Protein AF-A0AAD5MP43-F1 (afdb_monomer_lite)

Secondary structure (DSSP, 8-state):
-HHHHHHHHHT-SSGGGSTT-STTTHHHHHTSGGGTT--HHHHHTT-SPPS------STT--TTS-HHHHTS---PPP--------S--TTTT-----HHHHHHHHSSS---------------------------------------------------------------------

Structure (mmCIF, N/CA/C/O backbone):
data_AF-A0AAD5MP43-F1
#
_entry.id   AF-A0AAD5MP43-F1
#
loop_
_atom_site.group_PDB
_atom_site.id
_atom_site.type_symbol
_atom_site.label_atom_id
_atom_site.label_alt_id
_atom_site.label_comp_id
_atom_site.label_asym_id
_atom_site.label_entity_id
_atom_site.label_seq_id
_atom_site.pdbx_PDB_ins_code
_atom_site.Cartn_x
_atom_site.Cartn_y
_atom_site.Cartn_z
_atom_site.occupancy
_atom_site.B_iso_or_equiv
_atom_site.auth_seq_id
_atom_site.auth_comp_id
_atom_site.auth_asym_id
_atom_site.auth_atom_id
_atom_site.pdbx_PDB_model_num
ATOM 1 N N . MET A 1 1 ? -11.326 17.098 11.587 1.00 82.25 1 MET A N 1
ATOM 2 C CA . MET A 1 1 ? -10.601 16.597 12.790 1.00 82.25 1 MET A CA 1
ATOM 3 C C . MET A 1 1 ? -10.309 15.092 12.730 1.00 82.25 1 MET A C 1
ATOM 5 O O . MET A 1 1 ? -9.426 14.618 13.436 1.00 82.25 1 MET A O 1
ATOM 9 N N . GLU A 1 2 ? -10.992 14.366 11.850 1.00 95.81 2 GLU A N 1
ATOM 10 C CA . GLU A 1 2 ? -10.987 12.919 11.651 1.00 95.81 2 GLU A CA 1
ATOM 11 C C . GLU A 1 2 ? -9.608 12.383 11.245 1.00 95.81 2 GLU A C 1
ATOM 13 O O . GLU A 1 2 ? -9.181 11.358 11.756 1.00 95.81 2 GLU A O 1
ATOM 18 N N . ALA A 1 3 ? -8.858 13.103 10.402 1.00 97.56 3 ALA A N 1
ATOM 19 C CA . ALA A 1 3 ? -7.503 12.701 10.005 1.00 97.56 3 ALA A CA 1
ATOM 20 C C . ALA A 1 3 ? -6.535 12.623 11.200 1.00 97.56 3 ALA A C 1
ATOM 22 O O . ALA A 1 3 ? -5.775 11.670 11.347 1.00 97.56 3 ALA A O 1
ATOM 23 N N . ARG A 1 4 ? -6.591 13.619 12.096 1.00 98.00 4 ARG A N 1
ATOM 24 C CA . ARG A 1 4 ? -5.775 13.645 13.318 1.00 98.00 4 ARG A CA 1
ATOM 25 C C . ARG A 1 4 ? -6.137 12.485 14.243 1.00 98.00 4 ARG A C 1
ATOM 27 O O . ARG A 1 4 ? -5.241 11.925 14.867 1.00 98.00 4 ARG A O 1
ATOM 34 N N . ASP A 1 5 ? -7.424 12.166 14.361 1.00 98.00 5 ASP A N 1
ATOM 35 C CA . ASP A 1 5 ? -7.886 11.047 15.187 1.00 98.00 5 ASP A CA 1
ATOM 36 C C . ASP A 1 5 ? -7.418 9.701 14.627 1.00 98.00 5 ASP A C 1
ATOM 38 O O . ASP A 1 5 ? -6.797 8.923 15.351 1.00 98.00 5 ASP A O 1
ATOM 42 N N . LEU A 1 6 ? -7.586 9.498 13.316 1.00 98.25 6 LEU A N 1
ATOM 43 C CA . LEU A 1 6 ? -7.110 8.312 12.608 1.00 98.25 6 LEU A CA 1
ATOM 44 C C . LEU A 1 6 ? -5.623 8.065 12.886 1.00 98.25 6 LEU A C 1
ATOM 46 O O . LEU A 1 6 ? -5.243 6.995 13.357 1.00 98.25 6 LEU A O 1
ATOM 50 N N . ILE A 1 7 ? -4.785 9.085 12.669 1.00 98.25 7 ILE A N 1
ATOM 51 C CA . ILE A 1 7 ? -3.336 8.995 12.895 1.00 98.25 7 ILE A CA 1
ATOM 52 C C . ILE A 1 7 ? -3.032 8.665 14.361 1.00 98.25 7 ILE A C 1
ATOM 54 O O . ILE A 1 7 ? -2.220 7.786 14.639 1.00 98.25 7 ILE A O 1
ATOM 58 N N . LYS A 1 8 ? -3.697 9.319 15.322 1.00 98.00 8 LYS A N 1
ATOM 59 C CA . LYS A 1 8 ? -3.492 9.039 16.752 1.00 98.00 8 LYS A CA 1
ATOM 60 C C . LYS A 1 8 ? -3.830 7.597 17.125 1.00 98.00 8 LYS A C 1
ATOM 62 O O . LYS A 1 8 ? -3.113 7.005 17.929 1.00 98.00 8 LYS A O 1
ATOM 67 N N . ARG A 1 9 ? -4.921 7.043 16.586 1.00 97.69 9 ARG A N 1
ATOM 68 C CA . ARG A 1 9 ? -5.356 5.675 16.898 1.00 97.69 9 ARG A CA 1
ATOM 69 C C . ARG A 1 9 ? -4.492 4.619 16.199 1.00 97.69 9 ARG A C 1
ATOM 71 O O . ARG A 1 9 ? -4.206 3.593 16.812 1.00 97.69 9 ARG A O 1
ATOM 78 N N . LEU A 1 10 ? -4.020 4.887 14.978 1.00 98.25 10 LEU A N 1
ATOM 79 C CA . LEU A 1 10 ? -3.066 4.028 14.258 1.00 98.25 10 LEU A CA 1
ATOM 80 C C . LEU A 1 10 ? -1.677 4.015 14.914 1.00 98.25 10 LEU A C 1
ATOM 82 O O . LEU A 1 10 ? -1.012 2.984 14.947 1.00 98.25 10 LEU A O 1
ATOM 86 N N . LEU A 1 11 ? -1.234 5.147 15.468 1.00 97.88 11 LEU A N 1
ATOM 87 C CA . LEU A 1 11 ? 0.104 5.298 16.052 1.00 97.88 11 LEU A CA 1
ATOM 88 C C . LEU A 1 11 ? 0.148 5.051 17.567 1.00 97.88 11 LEU A C 1
ATOM 90 O O . LEU A 1 11 ? 1.055 5.526 18.256 1.00 97.88 11 LEU A O 1
ATOM 94 N N . LYS A 1 12 ? -0.802 4.286 18.119 1.00 97.75 12 LYS A N 1
ATOM 95 C CA . LYS A 1 12 ? -0.691 3.854 19.514 1.00 97.75 12 LYS A CA 1
ATOM 96 C C . LYS A 1 12 ? 0.475 2.880 19.693 1.00 97.75 12 LYS A C 1
ATOM 98 O O . LYS A 1 12 ? 0.610 1.883 18.977 1.00 97.75 12 LYS A O 1
ATOM 103 N N . ARG A 1 13 ? 1.303 3.172 20.704 1.00 98.06 13 ARG A N 1
ATOM 104 C CA . ARG A 1 13 ? 2.458 2.351 21.096 1.00 98.06 13 ARG A CA 1
ATOM 105 C C . ARG A 1 13 ? 2.035 0.936 21.492 1.00 98.06 13 ARG A C 1
ATOM 107 O O . ARG A 1 13 ? 2.651 -0.021 21.038 1.00 98.06 13 ARG A O 1
ATOM 114 N N . HIS A 1 14 ? 1.000 0.815 22.322 1.00 96.94 14 HIS A N 1
ATOM 115 C CA . HIS A 1 14 ? 0.466 -0.475 22.759 1.00 96.94 14 HIS A CA 1
ATOM 116 C C . HIS A 1 14 ? -0.408 -1.086 21.663 1.00 96.94 14 HIS A C 1
ATOM 118 O O . HIS A 1 14 ? -1.437 -0.503 21.311 1.00 96.94 14 HIS A O 1
ATOM 124 N N . VAL A 1 15 ? 0.006 -2.252 21.156 1.00 96.69 15 VAL A N 1
ATOM 125 C CA . VAL A 1 15 ? -0.629 -2.945 20.022 1.00 96.69 15 VAL A CA 1
ATOM 126 C C . VAL A 1 15 ? -2.102 -3.223 20.295 1.00 96.69 15 VAL A C 1
ATOM 128 O O . VAL A 1 15 ? -2.925 -2.855 19.476 1.00 96.69 15 VAL A O 1
ATOM 131 N N . GLU A 1 16 ? -2.448 -3.731 21.478 1.00 95.31 16 GLU A N 1
ATOM 132 C CA . GLU A 1 16 ? -3.830 -4.078 21.862 1.00 95.31 16 GLU A CA 1
ATOM 133 C C . GLU A 1 16 ? -4.822 -2.909 21.768 1.00 95.31 16 GLU A C 1
ATOM 135 O O . GLU A 1 16 ? -6.024 -3.109 21.652 1.00 95.31 16 GLU A O 1
ATOM 140 N N . THR A 1 17 ? -4.326 -1.671 21.829 1.00 95.94 17 THR A N 1
ATOM 141 C CA . THR A 1 17 ? -5.162 -0.462 21.772 1.00 95.94 17 THR A CA 1
ATOM 142 C C . THR A 1 17 ? -5.097 0.256 20.427 1.00 95.94 17 THR A C 1
ATOM 144 O O . THR A 1 17 ? -5.718 1.315 20.267 1.00 95.94 17 THR A O 1
ATOM 147 N N . ARG A 1 18 ? -4.287 -0.260 19.497 1.00 98.25 18 ARG A N 1
ATOM 148 C CA . ARG A 1 18 ? -4.095 0.293 18.161 1.00 98.25 18 ARG A CA 1
ATOM 149 C C . ARG A 1 18 ? -5.315 -0.029 17.305 1.00 98.25 18 ARG A C 1
ATOM 151 O O . ARG A 1 18 ? -5.800 -1.153 17.323 1.00 98.25 18 ARG A O 1
ATOM 158 N N . LEU A 1 19 ? -5.769 0.961 16.542 1.00 98.12 19 LEU A N 1
ATOM 159 C CA . LEU A 1 19 ? -6.835 0.773 15.557 1.00 98.12 19 LEU A CA 1
ATOM 160 C C . LEU A 1 19 ? -6.472 -0.367 14.595 1.00 98.12 19 LEU A C 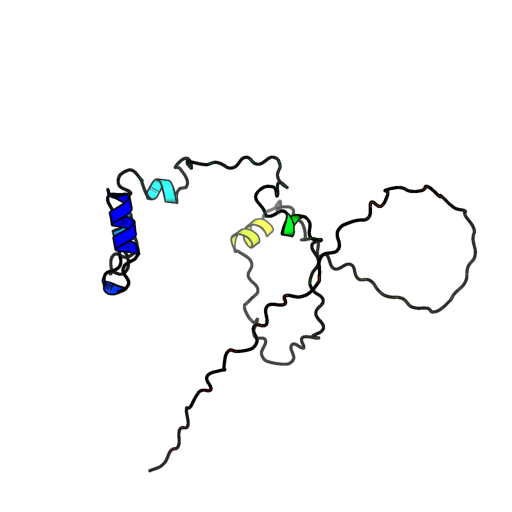1
ATOM 162 O O . LEU A 1 19 ? -5.396 -0.326 13.995 1.00 98.12 19 LEU A O 1
ATOM 166 N N . GLY A 1 20 ? -7.366 -1.344 14.460 1.00 97.25 20 GLY A N 1
ATOM 167 C CA . GLY A 1 20 ? -7.203 -2.520 13.610 1.00 97.25 20 GLY A CA 1
ATOM 168 C C . GLY A 1 20 ? -6.355 -3.643 14.204 1.00 97.25 20 GLY A C 1
ATOM 169 O O . GLY A 1 20 ? -6.013 -4.574 13.497 1.00 97.25 20 GLY A O 1
ATOM 170 N N . ALA A 1 21 ? -5.993 -3.586 15.489 1.00 97.38 21 ALA A N 1
ATOM 171 C CA . ALA A 1 21 ? -5.331 -4.707 16.169 1.00 97.38 21 ALA A CA 1
ATOM 172 C C . ALA A 1 21 ? -6.310 -5.640 16.908 1.00 97.38 21 ALA A C 1
ATOM 174 O O . ALA A 1 21 ? -5.894 -6.657 17.463 1.00 97.38 21 ALA A O 1
ATOM 175 N N . GLY A 1 22 ? -7.592 -5.266 16.968 1.00 95.00 22 GLY A N 1
ATOM 176 C CA . GLY A 1 22 ? -8.655 -6.069 17.565 1.00 95.00 22 GLY A CA 1
ATOM 177 C C . GLY A 1 22 ? -9.165 -7.182 16.637 1.00 95.00 22 GLY A C 1
ATOM 178 O O . GLY A 1 22 ? -8.686 -7.329 15.516 1.00 95.00 22 GLY A O 1
ATOM 179 N N . PRO A 1 23 ? -10.179 -7.952 17.069 1.00 95.81 23 PRO A N 1
ATOM 180 C CA . PRO A 1 23 ? -10.733 -9.067 16.292 1.00 95.81 23 PRO A CA 1
ATOM 181 C C . PRO A 1 23 ? -11.417 -8.639 14.984 1.00 95.81 23 PRO A C 1
ATOM 183 O O . PRO A 1 23 ? -11.544 -9.453 14.077 1.00 95.81 23 PRO A O 1
ATOM 186 N N . GLU A 1 24 ? -11.858 -7.382 14.887 1.00 95.31 24 GLU A N 1
ATOM 187 C CA . GLU A 1 24 ? -12.444 -6.812 13.664 1.00 95.31 24 GLU A CA 1
ATOM 188 C C . GLU A 1 24 ? -11.381 -6.365 12.644 1.00 95.31 24 GLU A C 1
ATOM 190 O O . GLU A 1 24 ? -11.721 -6.087 11.495 1.00 95.31 24 GLU A O 1
ATOM 195 N N . ASP A 1 25 ? -10.104 -6.320 13.047 1.00 95.25 25 ASP A N 1
ATOM 196 C CA . ASP A 1 25 ? -8.945 -6.051 12.192 1.00 95.25 25 ASP A CA 1
ATOM 197 C C . ASP A 1 25 ? -9.181 -4.867 11.228 1.00 95.25 25 ASP A C 1
ATOM 199 O O . ASP A 1 25 ? -9.477 -3.742 11.648 1.00 95.25 25 ASP A O 1
ATOM 203 N N . ALA A 1 26 ? -9.109 -5.106 9.918 1.00 96.12 26 ALA A N 1
ATOM 204 C CA . ALA A 1 26 ? -9.264 -4.076 8.907 1.00 96.12 26 ALA A CA 1
ATOM 205 C C . ALA A 1 26 ? -10.653 -3.411 8.911 1.00 96.12 26 ALA A C 1
ATOM 207 O O . ALA A 1 26 ? -10.753 -2.254 8.500 1.00 96.12 26 ALA A O 1
ATOM 208 N N . GLU A 1 27 ? -11.714 -4.080 9.375 1.00 97.25 27 GLU A N 1
ATOM 209 C CA . GLU A 1 27 ? -13.059 -3.490 9.398 1.00 97.25 27 GLU A CA 1
ATOM 210 C C . GLU A 1 27 ? -13.148 -2.296 10.351 1.00 97.25 27 GLU A C 1
ATOM 212 O O . GLU A 1 27 ? -13.764 -1.284 10.007 1.00 97.25 27 GLU A O 1
ATOM 217 N N . GLU A 1 28 ? -12.432 -2.330 11.479 1.00 97.12 28 GLU A N 1
ATOM 218 C CA . GLU A 1 28 ? -12.368 -1.193 12.407 1.00 97.12 28 GLU A CA 1
ATOM 219 C C . GLU A 1 28 ? -11.768 0.051 11.719 1.00 97.12 28 GLU A C 1
ATOM 221 O O . GLU A 1 28 ? -12.204 1.187 11.935 1.00 97.12 28 GLU A O 1
ATOM 226 N N . ILE A 1 29 ? -10.776 -0.156 10.845 1.00 97.81 29 ILE A N 1
ATOM 227 C CA . ILE A 1 29 ? -10.142 0.916 10.067 1.00 97.81 29 ILE A CA 1
ATOM 228 C C . ILE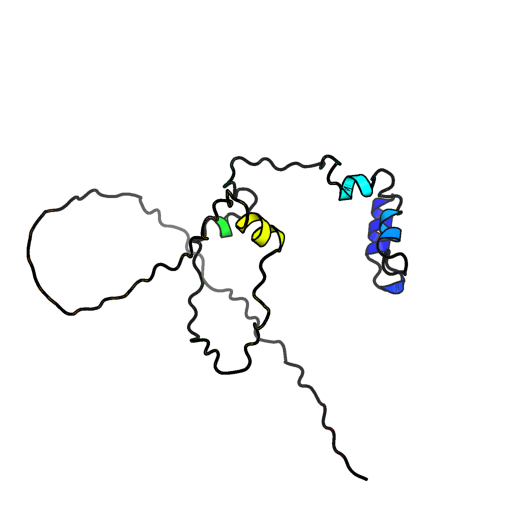 A 1 29 ? -11.109 1.431 8.997 1.00 97.81 29 ILE A C 1
ATOM 230 O O . ILE A 1 29 ? -11.269 2.645 8.853 1.00 97.81 29 ILE A O 1
ATOM 234 N N . LYS A 1 30 ? -11.772 0.527 8.263 1.00 97.38 30 LYS A N 1
ATOM 235 C CA . LYS A 1 30 ? -12.710 0.868 7.182 1.00 97.38 30 LYS A CA 1
ATOM 236 C C . LYS A 1 30 ? -13.903 1.689 7.667 1.00 97.38 30 LYS A C 1
ATOM 238 O O . LYS A 1 30 ? -14.349 2.581 6.946 1.00 97.38 30 LYS A O 1
ATOM 243 N N . GLN A 1 31 ? -14.383 1.416 8.880 1.00 97.00 31 GLN A N 1
ATOM 244 C CA . GLN A 1 31 ? -15.507 2.116 9.512 1.00 97.00 31 GLN A CA 1
ATOM 245 C C . GLN A 1 31 ? -15.127 3.485 10.101 1.00 97.00 31 GLN A C 1
ATOM 247 O O . GLN A 1 31 ? -16.000 4.250 10.519 1.00 97.00 31 GLN A O 1
ATOM 252 N N . HIS A 1 32 ? -13.837 3.831 10.148 1.00 98.06 32 HIS A N 1
ATOM 253 C CA . HIS A 1 32 ? -13.398 5.095 10.725 1.00 98.06 32 HIS A CA 1
ATOM 254 C C . HIS A 1 32 ? -13.999 6.302 9.965 1.00 98.06 32 HIS A C 1
ATOM 256 O O . HIS A 1 32 ? -13.921 6.343 8.734 1.00 98.06 32 HIS A O 1
ATOM 262 N N . PRO A 1 33 ? -14.498 7.359 10.646 1.00 97.94 33 PRO A N 1
ATOM 263 C CA . PRO A 1 33 ? -15.166 8.501 10.000 1.00 97.94 33 PRO A CA 1
ATOM 264 C C . PRO A 1 33 ? -14.348 9.243 8.936 1.00 97.94 33 PRO A C 1
ATOM 266 O O . PRO A 1 33 ? -14.910 9.943 8.096 1.00 97.94 33 PRO A O 1
ATOM 269 N N . PHE A 1 34 ? -13.023 9.095 8.956 1.00 98.00 34 PHE A N 1
ATOM 270 C CA . PHE A 1 34 ? -12.137 9.595 7.901 1.00 98.00 34 PHE A CA 1
ATOM 271 C C . PHE A 1 34 ? -12.482 9.006 6.520 1.00 98.00 34 PHE A C 1
ATOM 273 O O . PHE A 1 34 ? -12.416 9.722 5.526 1.00 98.00 34 PHE A O 1
ATOM 280 N N . PHE A 1 35 ? -12.913 7.742 6.463 1.00 97.38 35 PHE A N 1
ATOM 281 C CA . PHE A 1 35 ? -13.251 7.026 5.231 1.00 97.38 35 PHE A CA 1
ATOM 282 C C . PHE A 1 35 ? -14.752 7.027 4.910 1.00 97.38 35 PHE A C 1
ATOM 284 O O . PHE A 1 35 ? -15.177 6.320 4.006 1.00 97.38 35 PHE A O 1
ATOM 291 N N . ARG A 1 36 ? -15.576 7.847 5.582 1.00 96.00 36 ARG A N 1
ATOM 292 C CA . ARG A 1 36 ? -17.047 7.842 5.408 1.00 96.00 36 ARG A CA 1
ATOM 293 C C . ARG A 1 36 ? -17.544 8.099 3.978 1.00 96.00 36 ARG A C 1
ATOM 295 O O . ARG A 1 36 ? -18.690 7.801 3.671 1.00 96.00 36 ARG A O 1
ATOM 302 N N . HIS A 1 37 ? -16.715 8.703 3.128 1.00 94.44 37 HIS A N 1
ATOM 303 C CA . HIS A 1 37 ? -17.037 8.997 1.726 1.00 94.44 37 HIS A CA 1
ATOM 304 C C . HIS A 1 37 ? -16.436 7.973 0.750 1.00 94.44 37 HIS A C 1
ATOM 306 O O . HIS A 1 37 ? -16.553 8.141 -0.460 1.00 94.44 37 HIS A O 1
ATOM 312 N N . LEU A 1 38 ? -15.769 6.938 1.264 1.00 95.88 38 LEU A N 1
ATOM 313 C CA . LEU A 1 38 ? -15.103 5.911 0.481 1.00 95.88 38 LEU A CA 1
ATOM 314 C C . LEU A 1 38 ? -15.965 4.644 0.464 1.00 95.88 38 LEU A C 1
ATOM 316 O O . LEU A 1 38 ? -16.284 4.088 1.512 1.00 95.88 38 LEU A O 1
ATOM 320 N N . ASN A 1 39 ? -16.313 4.166 -0.728 1.00 96.88 39 ASN A N 1
ATOM 321 C CA . ASN A 1 39 ? -16.908 2.844 -0.893 1.00 96.88 39 ASN A CA 1
ATOM 322 C C . ASN A 1 39 ? -15.789 1.820 -1.140 1.00 96.88 39 ASN A C 1
ATOM 324 O O . ASN A 1 39 ? -15.139 1.848 -2.186 1.00 96.88 39 ASN A O 1
ATOM 328 N N . TRP A 1 40 ? -15.572 0.923 -0.178 1.00 96.88 40 TRP A N 1
ATOM 329 C CA . TRP A 1 40 ? -14.497 -0.071 -0.221 1.00 96.88 40 TRP A CA 1
ATOM 330 C C . TRP A 1 40 ? -14.671 -1.128 -1.317 1.00 96.88 40 TRP A C 1
ATOM 332 O O . TRP A 1 40 ? -13.666 -1.579 -1.866 1.00 96.88 40 TRP A O 1
ATOM 342 N N . ASP A 1 41 ? -15.905 -1.461 -1.700 1.00 97.19 41 ASP A N 1
ATOM 343 C CA . ASP A 1 41 ? -16.170 -2.396 -2.799 1.00 97.19 41 ASP A CA 1
ATOM 344 C C . ASP A 1 41 ? -15.740 -1.789 -4.140 1.00 97.19 41 ASP A C 1
ATOM 346 O O . ASP A 1 41 ? -15.102 -2.451 -4.960 1.00 97.19 41 ASP A O 1
ATOM 350 N N . LEU A 1 42 ? -15.998 -0.490 -4.338 1.00 97.56 42 LEU A N 1
ATOM 351 C CA . LEU A 1 42 ? -15.549 0.234 -5.532 1.00 97.56 42 LEU A CA 1
ATOM 352 C C . LEU A 1 42 ? -14.025 0.404 -5.572 1.00 97.56 42 LEU A C 1
ATOM 354 O O . LEU A 1 42 ? -13.434 0.337 -6.651 1.00 97.56 42 LEU A O 1
ATOM 358 N N . VAL A 1 43 ? -13.377 0.600 -4.416 1.00 96.12 43 VAL A N 1
ATOM 359 C CA . VAL A 1 43 ? -11.905 0.617 -4.313 1.00 96.12 43 VAL A CA 1
ATOM 360 C C . VAL A 1 43 ? -11.335 -0.736 -4.726 1.00 96.12 43 VAL A C 1
ATOM 362 O O . VAL A 1 43 ? -10.436 -0.792 -5.565 1.00 96.12 43 VAL A O 1
ATOM 365 N N . PHE A 1 44 ? -11.871 -1.824 -4.166 1.00 96.2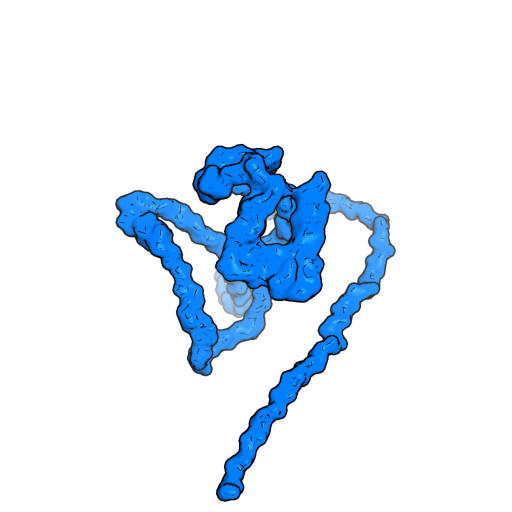5 44 PHE A N 1
ATOM 366 C CA . PHE A 1 44 ? -11.417 -3.182 -4.452 1.00 96.25 44 PHE A CA 1
ATOM 367 C C . PHE A 1 44 ? -11.590 -3.534 -5.934 1.00 96.25 44 PHE A C 1
ATOM 369 O O . PHE A 1 44 ? -10.671 -4.060 -6.561 1.00 96.25 44 PHE A O 1
ATOM 376 N N . ALA A 1 45 ? -12.724 -3.147 -6.520 1.00 97.75 45 ALA A N 1
ATOM 377 C CA . ALA A 1 45 ? -13.001 -3.319 -7.941 1.00 97.75 45 ALA A CA 1
ATOM 378 C C . ALA A 1 45 ? -12.250 -2.328 -8.856 1.00 97.75 45 ALA A C 1
ATOM 380 O O . ALA A 1 45 ? -12.433 -2.378 -10.071 1.00 97.75 45 ALA A O 1
ATOM 381 N N . ARG A 1 46 ? -11.414 -1.434 -8.300 1.00 96.62 46 ARG A N 1
ATOM 382 C CA . ARG A 1 46 ? -10.658 -0.393 -9.026 1.00 96.62 46 ARG A CA 1
ATOM 383 C C . ARG A 1 46 ? -11.544 0.533 -9.874 1.00 96.62 46 ARG A C 1
ATOM 385 O O . ARG A 1 46 ? -11.133 0.987 -10.937 1.00 96.62 46 ARG A O 1
ATOM 392 N N . GLN A 1 47 ? -12.759 0.812 -9.402 1.00 97.31 47 GLN A N 1
ATOM 393 C CA . GLN A 1 47 ? -13.752 1.638 -10.105 1.00 97.31 47 GLN A CA 1
ATOM 394 C C . GLN A 1 47 ? -13.739 3.108 -9.672 1.00 97.31 47 GLN A C 1
ATOM 396 O O . GLN A 1 47 ? -14.333 3.949 -10.342 1.00 97.31 47 GLN A O 1
ATOM 401 N N . LEU A 1 48 ? -13.078 3.435 -8.559 1.00 95.88 48 LEU A N 1
ATOM 402 C CA . LEU A 1 48 ? -12.878 4.827 -8.170 1.00 95.88 48 LEU A CA 1
ATOM 403 C C . LEU A 1 48 ? -11.761 5.455 -8.999 1.00 95.88 48 LEU A C 1
ATOM 405 O O . LEU A 1 48 ? -10.687 4.874 -9.164 1.00 95.88 48 LEU A O 1
ATOM 409 N N . GLU A 1 49 ? -12.001 6.671 -9.476 1.00 95.19 49 GLU A N 1
ATOM 410 C CA . GLU A 1 49 ? -10.968 7.449 -10.140 1.00 95.19 49 GLU A CA 1
ATOM 411 C C . GLU A 1 49 ? -9.884 7.860 -9.125 1.00 95.19 49 GLU A C 1
ATOM 413 O O . GLU A 1 49 ? -10.206 8.477 -8.104 1.00 95.19 49 GLU A O 1
ATOM 418 N N . PRO A 1 50 ? -8.599 7.535 -9.368 1.00 94.94 50 PRO A N 1
ATOM 419 C CA . PRO A 1 50 ? -7.533 7.971 -8.482 1.00 94.94 50 PRO A CA 1
ATOM 420 C C . PRO A 1 50 ? -7.378 9.499 -8.568 1.00 94.94 50 PRO A C 1
ATOM 422 O O . PRO A 1 50 ? -7.380 10.049 -9.670 1.00 94.94 50 PRO A O 1
ATOM 425 N N . PRO A 1 51 ? -7.180 10.195 -7.433 1.00 95.31 51 PRO A N 1
ATOM 426 C CA . PRO A 1 51 ? -7.061 11.657 -7.406 1.00 95.31 51 PRO A CA 1
ATOM 427 C C . PRO A 1 51 ? -5.802 12.173 -8.115 1.00 95.31 51 PRO A C 1
ATOM 429 O O . PRO A 1 51 ? -5.719 13.347 -8.459 1.00 95.31 51 PRO A O 1
ATOM 432 N N . PHE A 1 52 ? -4.815 11.301 -8.319 1.00 96.19 52 PHE A N 1
ATOM 433 C CA . PHE A 1 52 ? -3.602 11.585 -9.064 1.00 96.19 52 PHE A CA 1
ATOM 434 C C . PHE A 1 52 ? -3.357 10.460 -10.067 1.00 96.19 52 PHE A C 1
ATOM 436 O O . PHE A 1 52 ? -3.267 9.290 -9.691 1.00 96.19 52 PHE A O 1
ATOM 443 N N . LYS A 1 53 ? -3.237 10.834 -11.340 1.00 94.38 53 LYS A N 1
ATOM 444 C CA . LYS A 1 53 ? -2.844 9.954 -12.439 1.00 94.38 53 LYS A CA 1
ATOM 445 C C . LYS A 1 53 ? -1.505 10.467 -12.965 1.00 94.38 53 LYS A C 1
ATOM 447 O O . LYS A 1 53 ? -1.493 11.558 -13.532 1.00 94.38 53 LYS A O 1
ATOM 452 N N . PRO A 1 54 ? -0.389 9.754 -12.743 1.00 93.88 54 PRO A N 1
ATOM 453 C CA . PRO A 1 54 ? 0.881 10.176 -13.309 1.00 93.88 54 PRO A CA 1
ATOM 454 C C . PRO A 1 54 ? 0.810 10.157 -14.839 1.00 93.88 54 PRO A C 1
ATOM 456 O O . PRO A 1 54 ? 0.229 9.247 -15.431 1.00 93.88 54 PRO A O 1
ATOM 459 N N . GLU A 1 55 ? 1.412 11.159 -15.472 1.00 93.56 55 GLU A N 1
ATOM 460 C CA . GLU A 1 55 ? 1.539 11.203 -16.926 1.00 93.56 55 GLU A CA 1
ATOM 461 C C . GLU A 1 55 ? 2.619 10.217 -17.378 1.00 93.56 55 GLU A C 1
ATOM 463 O O . GLU A 1 55 ? 3.749 10.272 -16.894 1.00 93.56 55 GLU A O 1
ATOM 468 N N . MET A 1 56 ? 2.271 9.328 -18.311 1.00 93.81 56 MET A N 1
ATOM 469 C CA . MET A 1 56 ? 3.220 8.430 -18.970 1.00 93.81 56 MET A CA 1
ATOM 470 C C . MET A 1 56 ? 3.456 8.917 -20.395 1.00 93.81 56 MET A C 1
ATOM 472 O O . MET A 1 56 ? 2.505 9.129 -21.150 1.00 93.81 56 MET A O 1
ATOM 476 N N . LYS A 1 57 ? 4.722 9.094 -20.770 1.00 93.62 57 LYS A N 1
ATOM 477 C CA . LYS A 1 57 ? 5.110 9.577 -22.104 1.00 93.62 57 LYS A CA 1
ATOM 478 C C . LYS A 1 57 ? 5.177 8.458 -23.143 1.00 93.62 57 LYS A C 1
ATOM 480 O O . LYS A 1 57 ? 4.972 8.717 -24.325 1.00 93.62 57 LYS A O 1
ATOM 485 N N . SER A 1 58 ? 5.488 7.236 -22.714 1.00 95.00 58 SER A N 1
ATOM 486 C CA . SER A 1 58 ? 5.627 6.044 -23.556 1.00 95.00 58 SER A CA 1
ATOM 487 C C . SER A 1 58 ? 5.551 4.763 -22.715 1.00 95.00 58 SER A C 1
ATOM 489 O O . SER A 1 58 ? 5.561 4.819 -21.487 1.00 95.00 58 SER A O 1
ATOM 491 N N . GLU A 1 59 ? 5.497 3.601 -23.373 1.00 94.00 59 GLU A N 1
ATOM 492 C CA . GLU A 1 59 ? 5.543 2.280 -22.719 1.00 94.00 59 GLU A CA 1
ATOM 493 C C . GLU A 1 59 ? 6.869 2.027 -21.976 1.00 94.00 59 GLU A C 1
ATOM 495 O O . GLU A 1 59 ? 6.904 1.322 -20.973 1.00 94.00 59 GLU A O 1
ATOM 500 N N . GLU A 1 60 ? 7.953 2.657 -22.432 1.00 92.56 60 GLU A N 1
ATOM 501 C CA . GLU A 1 60 ? 9.295 2.560 -21.844 1.00 92.56 60 GLU A CA 1
ATOM 502 C C . GLU A 1 60 ? 9.620 3.742 -20.906 1.00 92.56 60 GLU A C 1
ATOM 504 O O . GLU A 1 60 ? 10.783 3.979 -20.571 1.00 92.56 60 GLU A O 1
ATOM 509 N N . ASP A 1 61 ? 8.618 4.535 -20.506 1.00 94.38 61 ASP A N 1
ATOM 510 C CA . ASP A 1 61 ? 8.836 5.730 -19.691 1.00 94.38 61 ASP A CA 1
ATOM 511 C C . ASP A 1 61 ? 9.344 5.376 -18.285 1.00 94.38 61 ASP A C 1
ATOM 513 O O . ASP A 1 61 ? 8.630 4.823 -17.449 1.00 94.38 61 ASP A O 1
ATOM 517 N N . ALA A 1 62 ? 10.592 5.756 -18.012 1.00 94.81 62 ALA A N 1
ATOM 518 C CA . ALA A 1 62 ? 11.238 5.582 -16.718 1.00 94.81 62 ALA A CA 1
ATOM 519 C C . ALA A 1 62 ? 11.388 6.904 -15.932 1.00 94.81 62 ALA A C 1
ATOM 521 O O . ALA A 1 62 ? 12.202 6.990 -15.011 1.00 94.81 62 ALA A O 1
ATOM 522 N N . SER A 1 63 ? 10.637 7.955 -16.280 1.00 94.75 63 SER A N 1
ATOM 523 C CA . SER A 1 63 ? 10.802 9.298 -15.701 1.00 94.75 63 SER A CA 1
ATOM 524 C C . SER A 1 63 ? 10.408 9.425 -14.224 1.00 94.75 63 SER A C 1
ATOM 526 O O . SER A 1 63 ? 10.882 10.341 -13.553 1.00 94.75 63 SER A O 1
ATOM 528 N N . LEU A 1 64 ? 9.595 8.500 -13.701 1.00 94.94 64 LEU A N 1
ATOM 529 C CA . LEU A 1 64 ? 9.231 8.432 -12.277 1.00 94.94 64 LEU A CA 1
ATOM 530 C C . LEU A 1 64 ? 10.243 7.648 -11.423 1.00 94.94 64 LEU A C 1
ATOM 532 O O . LEU A 1 64 ? 10.085 7.575 -10.204 1.00 94.94 64 LEU A O 1
ATOM 536 N N . PHE A 1 65 ? 11.277 7.070 -12.039 1.00 95.50 65 PHE A N 1
ATOM 537 C CA . PHE A 1 65 ? 12.379 6.419 -11.335 1.00 95.50 65 PHE A CA 1
ATOM 538 C C . PHE A 1 65 ? 13.528 7.407 -11.107 1.00 95.50 65 PHE A C 1
ATOM 540 O O . PHE A 1 65 ? 13.786 8.293 -11.922 1.00 95.50 65 PHE A O 1
ATOM 547 N N . ASP A 1 66 ? 14.262 7.241 -10.004 1.00 97.19 66 ASP A N 1
ATOM 548 C CA . ASP A 1 66 ? 15.454 8.053 -9.746 1.00 97.19 66 ASP A CA 1
ATOM 549 C C . ASP A 1 66 ? 16.494 7.823 -10.855 1.00 97.19 66 ASP A C 1
ATOM 551 O O . ASP A 1 66 ? 16.920 6.696 -11.131 1.00 97.19 66 ASP A O 1
ATOM 555 N N . THR A 1 67 ? 16.925 8.924 -11.477 1.00 96.31 67 THR A N 1
ATOM 556 C CA . THR A 1 67 ? 17.892 8.919 -12.580 1.00 96.31 67 THR A CA 1
ATOM 557 C C . THR A 1 67 ? 19.227 8.271 -12.232 1.00 96.31 67 THR A C 1
ATOM 559 O O . THR A 1 67 ? 19.940 7.838 -13.136 1.00 96.31 67 THR A O 1
ATOM 562 N N . ARG A 1 68 ? 19.576 8.171 -10.942 1.00 95.62 68 ARG A N 1
ATOM 563 C CA . ARG A 1 68 ? 20.768 7.439 -10.503 1.00 95.62 68 ARG A CA 1
ATOM 564 C C . ARG A 1 68 ? 20.714 5.968 -10.892 1.00 95.62 68 ARG A C 1
ATOM 566 O O . ARG A 1 68 ? 21.761 5.429 -11.208 1.00 95.62 68 ARG A O 1
ATOM 573 N N . PHE A 1 69 ? 19.532 5.349 -10.928 1.00 94.81 69 PHE A N 1
ATOM 574 C CA . PHE A 1 69 ? 19.376 3.951 -11.333 1.00 94.81 69 PHE A CA 1
ATOM 575 C C . PHE A 1 69 ? 19.156 3.806 -12.838 1.00 94.81 69 PHE A C 1
ATOM 577 O O . PHE A 1 69 ? 19.761 2.939 -13.456 1.00 94.81 69 PHE A O 1
ATOM 584 N N . THR A 1 70 ? 18.349 4.670 -13.462 1.00 95.25 70 THR A N 1
ATOM 585 C CA . THR A 1 70 ? 18.051 4.549 -14.905 1.00 95.25 70 THR A CA 1
ATOM 586 C C . THR A 1 70 ? 19.238 4.901 -15.804 1.00 95.25 70 THR A C 1
ATOM 588 O O . THR A 1 70 ? 19.273 4.490 -16.960 1.00 95.25 70 THR A O 1
ATOM 591 N N . LYS A 1 71 ? 20.236 5.624 -15.278 1.00 94.44 71 LYS A N 1
ATOM 592 C CA . LYS A 1 71 ? 21.524 5.864 -15.951 1.00 94.44 71 LYS A CA 1
ATOM 593 C C . LYS A 1 71 ? 22.550 4.751 -15.733 1.00 94.44 71 LYS A C 1
ATOM 595 O O . LYS A 1 71 ? 23.573 4.755 -16.414 1.00 94.44 71 LYS A O 1
ATOM 600 N N . MET A 1 72 ? 22.330 3.838 -14.785 1.00 93.94 72 MET A N 1
ATOM 601 C CA . MET A 1 72 ? 23.233 2.705 -14.593 1.00 93.94 72 MET A CA 1
ATOM 602 C C . MET A 1 72 ? 23.041 1.709 -15.726 1.00 93.94 72 MET A C 1
ATOM 604 O O . MET A 1 72 ? 21.919 1.382 -16.109 1.00 93.94 72 MET A O 1
ATOM 608 N N . THR A 1 73 ? 24.149 1.187 -16.242 1.00 93.12 73 THR A N 1
ATOM 609 C CA . THR A 1 73 ? 24.090 0.053 -17.158 1.00 93.12 73 THR A CA 1
ATOM 610 C C . THR A 1 73 ? 23.483 -1.135 -16.407 1.00 93.12 73 THR A C 1
ATOM 612 O O . THR A 1 73 ? 23.980 -1.460 -15.326 1.00 93.12 73 THR A O 1
ATOM 615 N N . PRO A 1 74 ? 22.442 -1.799 -16.941 1.00 91.31 74 PRO A N 1
ATOM 616 C CA . PRO A 1 74 ? 21.870 -2.977 -16.307 1.00 91.31 74 PRO A CA 1
ATOM 617 C C . PRO A 1 74 ? 22.872 -4.121 -16.450 1.00 91.31 74 PRO A C 1
ATOM 619 O O . PRO A 1 74 ? 22.927 -4.780 -17.484 1.00 91.31 74 PRO A O 1
ATOM 622 N N . VAL A 1 75 ? 23.717 -4.309 -15.443 1.00 91.00 75 VAL A N 1
ATOM 623 C CA . VAL A 1 75 ? 24.715 -5.378 -15.386 1.00 91.00 75 VAL A CA 1
ATOM 624 C C . VAL A 1 75 ? 24.557 -6.134 -14.081 1.00 91.00 75 VAL A C 1
ATOM 626 O O . VAL A 1 75 ? 24.380 -5.531 -13.023 1.00 91.00 75 VAL A O 1
ATOM 629 N N . ASP A 1 76 ? 24.622 -7.459 -14.162 1.00 87.62 76 ASP A N 1
ATOM 630 C CA . ASP A 1 76 ? 24.672 -8.298 -12.972 1.00 87.62 76 ASP A CA 1
ATOM 631 C C . ASP A 1 76 ? 26.030 -8.105 -12.284 1.00 87.62 76 ASP A C 1
ATOM 633 O O . ASP A 1 76 ? 27.067 -7.990 -12.946 1.00 87.62 76 ASP A O 1
ATOM 637 N N . SER A 1 77 ? 26.041 -8.087 -10.952 1.00 87.75 77 SER A N 1
ATOM 638 C CA . SER A 1 77 ? 27.294 -8.098 -10.199 1.00 87.75 77 SER A CA 1
ATOM 639 C C . SER A 1 77 ? 28.070 -9.390 -10.492 1.00 87.75 77 SER A C 1
ATOM 641 O O . SER A 1 77 ? 27.454 -10.464 -10.487 1.00 87.75 77 SER A O 1
ATOM 643 N N . PRO A 1 78 ? 29.401 -9.336 -10.689 1.00 87.19 78 PRO A N 1
ATOM 644 C CA . PRO A 1 78 ? 30.220 -10.539 -10.766 1.00 87.19 78 PRO A CA 1
ATOM 645 C C . PRO A 1 78 ? 30.004 -11.418 -9.531 1.00 87.19 78 PRO A C 1
ATOM 647 O O . PRO A 1 78 ? 29.894 -10.920 -8.411 1.00 87.19 78 PRO A O 1
ATOM 650 N N . CYS A 1 79 ? 29.916 -12.726 -9.742 1.00 80.75 79 CYS A N 1
ATOM 651 C CA . CYS A 1 79 ? 29.757 -13.701 -8.676 1.00 80.75 79 CYS A CA 1
ATOM 652 C C . CYS A 1 79 ? 30.937 -14.670 -8.737 1.00 80.75 79 CYS A C 1
ATOM 654 O O . CYS A 1 79 ? 31.037 -15.457 -9.678 1.00 80.75 79 CYS A O 1
ATOM 656 N N . ASP A 1 80 ? 31.819 -14.603 -7.739 1.00 74.94 80 ASP A N 1
ATOM 657 C CA . ASP A 1 80 ? 33.022 -15.446 -7.669 1.00 74.94 80 ASP A CA 1
ATOM 658 C C . ASP A 1 80 ? 32.724 -16.861 -7.147 1.00 74.94 80 ASP A C 1
ATOM 660 O O . ASP A 1 80 ? 33.564 -17.759 -7.221 1.00 74.94 80 ASP A O 1
ATOM 664 N N . SER A 1 81 ? 31.522 -17.092 -6.608 1.00 71.88 81 SER A N 1
ATOM 665 C CA . SER A 1 81 ? 31.150 -18.387 -6.051 1.00 71.88 81 SER A CA 1
ATOM 666 C C . SER A 1 81 ? 30.668 -19.343 -7.137 1.00 71.88 81 SER A C 1
ATOM 668 O O . SER A 1 81 ? 29.584 -19.181 -7.703 1.00 71.88 81 SER A O 1
ATOM 670 N N . THR A 1 82 ? 31.420 -20.419 -7.342 1.00 66.31 82 THR A N 1
ATOM 671 C CA . THR A 1 82 ? 30.915 -21.650 -7.949 1.00 66.31 82 THR A CA 1
ATOM 672 C C . THR A 1 82 ? 29.967 -22.318 -6.950 1.00 66.31 82 THR A C 1
ATOM 674 O O . THR A 1 82 ? 30.353 -23.192 -6.179 1.00 66.31 82 THR A O 1
ATOM 677 N N . PHE A 1 83 ? 28.713 -21.856 -6.895 1.00 65.81 83 PHE A N 1
ATOM 678 C CA . PHE A 1 83 ? 27.676 -22.467 -6.059 1.00 65.81 83 PHE A CA 1
ATOM 679 C C . PHE A 1 83 ? 27.513 -23.933 -6.480 1.00 65.81 83 PHE A C 1
ATOM 681 O O . PHE A 1 83 ? 26.894 -24.243 -7.498 1.00 65.81 83 PHE A O 1
ATOM 688 N N . SER A 1 84 ? 28.128 -24.845 -5.732 1.00 63.88 84 SER A N 1
ATOM 689 C CA . SER A 1 84 ? 27.979 -26.273 -5.975 1.00 63.88 84 SER A CA 1
ATOM 690 C C . SER A 1 84 ? 26.705 -26.733 -5.273 1.00 63.88 84 SER A C 1
ATOM 692 O O . SER A 1 84 ? 26.571 -26.598 -4.060 1.00 63.88 84 SER A O 1
ATOM 694 N N . LEU A 1 85 ? 25.747 -27.265 -6.034 1.00 65.00 85 LEU A N 1
ATOM 695 C CA . LEU A 1 85 ? 24.495 -27.841 -5.516 1.00 65.00 85 LEU A CA 1
ATOM 696 C C . LEU A 1 85 ? 24.723 -29.209 -4.844 1.00 65.00 85 LEU A C 1
ATOM 698 O O . LEU A 1 85 ? 23.859 -30.081 -4.859 1.00 65.00 85 LEU A O 1
ATOM 702 N N . THR A 1 86 ? 25.915 -29.430 -4.294 1.00 63.00 86 THR A N 1
ATOM 703 C CA . THR A 1 86 ? 26.334 -30.695 -3.693 1.00 63.00 86 THR A CA 1
ATOM 704 C C . THR A 1 86 ? 25.879 -30.709 -2.232 1.00 63.00 86 THR A C 1
ATOM 706 O O . THR A 1 86 ? 26.672 -30.527 -1.315 1.00 63.00 86 THR A O 1
ATOM 709 N N . GLY A 1 87 ? 24.569 -30.831 -2.020 1.00 74.75 87 GLY A N 1
ATOM 710 C CA . GLY A 1 87 ? 23.933 -30.838 -0.701 1.00 74.75 87 GLY A CA 1
ATOM 711 C C . GLY A 1 87 ? 22.433 -30.555 -0.778 1.00 74.75 87 GLY A C 1
ATOM 712 O O . GLY A 1 87 ? 21.847 -30.553 -1.862 1.00 74.75 87 GLY A O 1
ATOM 713 N N . ASP A 1 88 ? 21.822 -30.285 0.375 1.00 79.88 88 ASP A N 1
ATOM 714 C CA . ASP A 1 88 ? 20.434 -29.829 0.455 1.00 79.88 88 ASP A CA 1
ATOM 715 C C . ASP A 1 88 ? 20.313 -28.458 -0.222 1.00 79.88 88 ASP A C 1
ATOM 717 O O . ASP A 1 88 ? 20.879 -27.468 0.242 1.00 79.88 88 ASP A O 1
ATOM 721 N N . ASN A 1 89 ? 19.602 -28.394 -1.350 1.00 83.50 89 ASN A N 1
ATOM 722 C CA . ASN A 1 89 ? 19.368 -27.144 -2.068 1.00 83.50 89 ASN A CA 1
ATOM 723 C C . ASN A 1 89 ? 18.410 -26.247 -1.255 1.00 83.50 89 ASN A C 1
ATOM 725 O O . ASN A 1 89 ? 17.213 -26.554 -1.212 1.00 83.50 89 ASN A O 1
ATOM 729 N N . PRO A 1 90 ? 18.863 -25.110 -0.683 1.00 84.56 90 PRO A N 1
ATOM 730 C CA . PRO A 1 90 ? 17.995 -24.229 0.103 1.00 84.56 90 PRO A CA 1
ATOM 731 C C . PRO A 1 90 ? 16.924 -23.529 -0.750 1.00 84.56 90 PRO A C 1
ATOM 733 O O . PRO A 1 90 ? 16.012 -22.914 -0.207 1.00 84.56 90 PRO A O 1
ATOM 736 N N . PHE A 1 91 ? 17.019 -23.623 -2.081 1.00 88.81 91 PHE A N 1
ATOM 737 C CA . PHE A 1 91 ? 16.075 -23.043 -3.037 1.00 88.81 91 PHE A CA 1
ATOM 738 C C . PHE A 1 91 ? 15.101 -24.072 -3.628 1.00 88.81 91 PHE A C 1
ATOM 740 O O . PHE A 1 91 ? 14.409 -23.776 -4.607 1.00 88.81 91 PHE A O 1
ATOM 747 N N . ALA A 1 92 ? 15.033 -25.291 -3.081 1.00 90.25 92 ALA A N 1
ATOM 748 C CA . ALA A 1 92 ? 13.997 -26.244 -3.468 1.00 90.25 92 ALA A CA 1
ATOM 749 C C . ALA A 1 92 ? 12.601 -25.619 -3.252 1.00 90.25 92 ALA A C 1
ATOM 751 O O . ALA A 1 92 ? 12.283 -25.157 -2.161 1.00 90.25 92 ALA A O 1
ATOM 752 N N . GLY A 1 93 ? 11.781 -25.569 -4.308 1.00 92.50 93 GLY A N 1
ATOM 753 C CA . GLY A 1 93 ? 10.462 -24.919 -4.284 1.00 92.50 93 GLY A CA 1
ATOM 754 C C . GLY A 1 93 ? 10.453 -23.414 -4.592 1.00 92.50 93 GLY A C 1
ATOM 755 O O . GLY A 1 93 ? 9.387 -22.808 -4.560 1.00 92.50 93 GLY A O 1
ATOM 756 N N . PHE A 1 94 ? 11.597 -22.803 -4.926 1.00 94.19 94 PHE A N 1
ATOM 757 C CA . PHE A 1 94 ? 11.661 -21.381 -5.298 1.00 94.19 94 PHE A CA 1
ATOM 758 C C . PHE A 1 94 ? 11.018 -21.083 -6.661 1.00 94.19 94 PHE A C 1
ATOM 760 O O . PHE A 1 94 ? 10.451 -20.011 -6.869 1.00 94.19 94 PHE A O 1
ATOM 767 N N . THR A 1 95 ? 11.115 -22.015 -7.614 1.00 92.38 95 THR A N 1
ATOM 768 C CA . THR A 1 95 ? 10.550 -21.831 -8.954 1.00 92.38 95 THR A CA 1
ATOM 769 C C . THR A 1 95 ? 9.026 -21.811 -8.899 1.00 92.38 95 THR A C 1
ATOM 771 O O . THR A 1 95 ? 8.397 -22.801 -8.534 1.00 92.38 95 THR A O 1
ATOM 774 N N . TYR A 1 96 ? 8.443 -20.698 -9.340 1.00 93.31 96 TYR A N 1
ATOM 775 C CA . TYR A 1 96 ? 7.004 -20.509 -9.460 1.00 93.31 96 TYR A CA 1
ATOM 776 C C . TYR A 1 96 ? 6.661 -19.964 -10.846 1.00 93.31 96 TYR A C 1
ATOM 778 O O . TYR A 1 96 ? 7.279 -19.010 -11.319 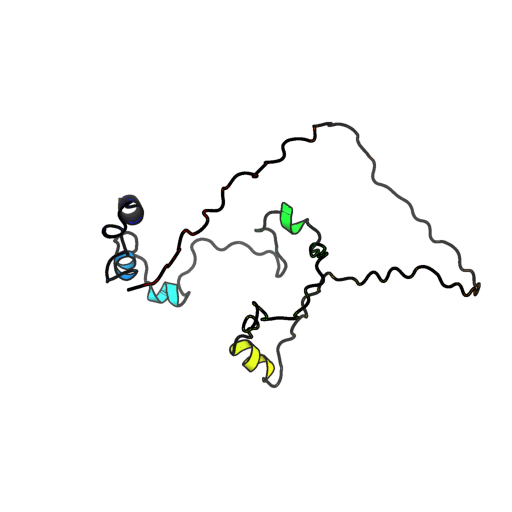1.00 93.31 96 TYR A O 1
ATOM 786 N N . VAL A 1 97 ? 5.649 -20.555 -11.479 1.00 92.56 97 VAL A N 1
ATOM 787 C CA . VAL A 1 97 ? 4.995 -20.002 -12.667 1.00 92.56 97 VAL A CA 1
ATOM 788 C C . VAL A 1 97 ? 3.529 -19.815 -12.310 1.00 92.56 97 VAL A C 1
ATOM 790 O O . VAL A 1 97 ? 2.880 -20.756 -11.854 1.00 92.56 97 VAL A O 1
ATOM 793 N N . ALA A 1 98 ? 3.015 -18.597 -12.481 1.00 91.75 98 ALA A N 1
ATOM 794 C CA . ALA A 1 98 ? 1.619 -18.313 -12.181 1.00 91.75 98 ALA A CA 1
ATOM 795 C C . ALA A 1 98 ? 0.698 -19.187 -13.056 1.00 91.75 98 ALA A C 1
ATOM 797 O O . ALA A 1 98 ? 0.947 -19.286 -14.260 1.00 91.75 98 ALA A O 1
ATOM 798 N N . PRO A 1 99 ? -0.378 -19.785 -12.504 1.00 92.75 99 PRO A N 1
ATOM 799 C CA . PRO A 1 99 ? -1.311 -20.599 -13.285 1.00 92.75 99 PRO A CA 1
ATOM 800 C C . PRO A 1 99 ? -1.859 -19.879 -14.521 1.00 92.75 99 PRO A C 1
ATOM 802 O O . PRO A 1 99 ? -1.952 -20.483 -15.581 1.00 92.75 99 PRO A O 1
ATOM 805 N N . SER A 1 100 ? -2.117 -18.571 -14.418 1.00 90.00 100 SER A N 1
ATOM 806 C CA . SER A 1 100 ? -2.566 -17.741 -15.542 1.00 90.00 100 SER A CA 1
ATOM 807 C C . SER A 1 100 ? -1.541 -17.633 -16.673 1.00 90.00 100 SER A C 1
ATOM 809 O O . SER A 1 100 ? -1.915 -17.536 -17.836 1.00 90.00 100 SER A O 1
ATOM 811 N N . VAL A 1 101 ? -0.243 -17.667 -16.356 1.00 88.12 101 VAL A N 1
ATOM 812 C CA . VAL A 1 101 ? 0.822 -17.692 -17.368 1.00 88.12 101 VAL A CA 1
ATOM 813 C C . VAL A 1 101 ? 0.857 -19.054 -18.051 1.00 88.12 101 VAL A C 1
ATOM 815 O O . VAL A 1 101 ? 0.971 -19.111 -19.269 1.00 88.12 101 VAL A O 1
ATOM 818 N N . LEU A 1 102 ? 0.715 -20.144 -17.289 1.00 86.38 102 LEU A N 1
ATOM 819 C CA . LEU A 1 102 ? 0.650 -21.495 -17.853 1.00 86.38 102 LEU A CA 1
ATOM 820 C C . LEU A 1 102 ? -0.558 -21.661 -18.781 1.00 86.38 102 LEU A C 1
ATOM 822 O O . LEU A 1 102 ? -0.423 -22.239 -19.854 1.00 86.38 102 LEU A O 1
ATOM 826 N N . GLU A 1 103 ? -1.717 -21.136 -18.387 1.00 87.44 103 GLU A N 1
ATOM 827 C CA . GLU A 1 103 ? -2.931 -21.132 -19.206 1.00 87.44 103 GLU A CA 1
ATOM 828 C C . GLU A 1 103 ? -2.726 -20.329 -20.494 1.00 87.44 103 GLU A C 1
ATOM 830 O O . GLU A 1 103 ? -2.908 -20.872 -21.578 1.00 87.44 103 GLU A O 1
ATOM 835 N N . ALA A 1 104 ? -2.203 -19.102 -20.399 1.00 86.94 104 ALA A N 1
ATOM 836 C CA . ALA A 1 104 ? -1.900 -18.277 -21.570 1.00 86.94 104 ALA A CA 1
ATOM 837 C C . ALA A 1 104 ? -0.870 -18.913 -22.524 1.00 86.94 104 ALA A C 1
ATOM 839 O O . ALA A 1 104 ? -0.911 -18.674 -23.727 1.00 86.94 104 ALA A O 1
ATOM 840 N N . MET A 1 105 ? 0.062 -19.718 -22.008 1.00 83.88 105 MET A N 1
ATOM 841 C CA . MET A 1 105 ? 1.020 -20.465 -22.832 1.00 83.88 105 MET A CA 1
ATOM 842 C C . MET A 1 105 ? 0.388 -21.655 -23.570 1.00 83.88 105 MET A C 1
ATOM 844 O O . MET A 1 105 ? 0.961 -22.106 -24.559 1.00 83.88 105 MET A O 1
ATOM 848 N N . ASN A 1 106 ? -0.747 -22.168 -23.088 1.00 83.88 106 ASN A N 1
ATOM 849 C CA . ASN A 1 106 ? -1.477 -23.286 -23.690 1.00 83.88 106 ASN A CA 1
ATOM 850 C C . ASN A 1 106 ? -2.574 -22.830 -24.673 1.00 83.88 106 ASN A C 1
ATOM 852 O O . ASN A 1 106 ? -3.185 -23.678 -25.325 1.00 83.88 106 ASN A O 1
ATOM 856 N N . GLU A 1 107 ? -2.825 -21.523 -24.784 1.00 84.44 107 GLU A N 1
ATOM 857 C CA . GLU A 1 107 ? -3.737 -20.952 -25.778 1.00 84.44 107 GLU A CA 1
ATOM 858 C C . GLU A 1 107 ? -3.168 -21.076 -27.210 1.00 84.44 107 GLU A C 1
ATOM 860 O O . GLU A 1 107 ? -1.946 -21.098 -27.388 1.00 84.44 107 GLU A O 1
ATOM 865 N N . PRO A 1 108 ? -4.021 -21.136 -28.255 1.00 79.69 108 PRO A N 1
ATOM 866 C CA . PRO A 1 108 ? -3.591 -21.329 -29.647 1.00 79.69 108 PRO A CA 1
ATOM 867 C C . PRO A 1 108 ? -2.625 -20.252 -30.161 1.00 79.69 108 PRO A C 1
ATOM 869 O O . PRO A 1 108 ? -1.772 -20.550 -30.996 1.00 79.69 108 PRO A O 1
ATOM 872 N N . ASP A 1 109 ? -2.747 -19.029 -29.635 1.00 78.75 109 ASP A N 1
ATOM 873 C CA . ASP A 1 109 ? -1.893 -17.878 -29.931 1.00 78.75 109 ASP A CA 1
ATOM 874 C C . ASP A 1 109 ? -1.228 -17.383 -28.632 1.00 78.75 109 ASP A C 1
ATOM 876 O O . ASP A 1 109 ? -1.725 -16.453 -27.987 1.00 78.75 109 ASP A O 1
ATOM 880 N N . PRO A 1 110 ? -0.113 -17.999 -28.199 1.00 69.19 110 PRO A N 1
ATOM 881 C CA . PRO A 1 110 ? 0.533 -17.618 -26.954 1.00 69.19 110 PRO A CA 1
ATOM 882 C C . PRO A 1 110 ? 1.095 -16.189 -27.053 1.00 69.19 110 PRO A C 1
ATOM 884 O O . PRO A 1 110 ? 1.643 -15.801 -28.095 1.00 69.19 110 PRO A O 1
ATOM 887 N N . PRO A 1 111 ? 1.020 -15.389 -25.974 1.00 67.06 111 PRO A N 1
ATOM 888 C CA . PRO A 1 111 ? 1.618 -14.062 -25.957 1.00 67.06 111 PRO A CA 1
ATOM 889 C C . PRO A 1 111 ? 3.123 -14.157 -26.227 1.00 67.06 111 PRO A C 1
ATOM 891 O O . PRO A 1 111 ? 3.809 -15.058 -25.738 1.00 67.06 111 PRO A O 1
ATOM 894 N N . GLN A 1 112 ? 3.649 -13.205 -27.002 1.00 62.28 112 GLN A N 1
ATOM 895 C CA . GLN A 1 112 ? 5.076 -13.115 -27.305 1.00 62.28 112 GLN A CA 1
ATOM 896 C C . GLN A 1 112 ? 5.850 -12.857 -26.007 1.00 62.28 112 GLN A C 1
ATOM 898 O O . GLN A 1 112 ? 5.976 -11.719 -25.557 1.00 62.28 112 GLN A O 1
ATOM 903 N N . VAL A 1 113 ? 6.368 -13.917 -25.385 1.00 62.81 113 VAL A N 1
ATOM 904 C CA . VAL A 1 113 ? 7.248 -13.799 -24.223 1.00 62.81 113 VAL A CA 1
ATOM 905 C C . VAL A 1 113 ? 8.555 -13.187 -24.711 1.00 62.81 113 VAL A C 1
ATOM 907 O O . VAL A 1 113 ? 9.408 -13.869 -25.286 1.00 62.81 113 VAL A O 1
ATOM 910 N N . THR A 1 114 ? 8.732 -11.886 -24.491 1.00 55.50 114 THR A N 1
ATOM 911 C CA . THR A 1 114 ? 10.039 -11.263 -24.667 1.00 55.50 114 THR A CA 1
ATOM 912 C C . THR A 1 114 ? 10.966 -11.901 -23.641 1.00 55.50 114 THR A C 1
ATOM 914 O O . THR A 1 114 ? 10.827 -11.733 -22.430 1.00 55.50 114 THR A O 1
ATOM 917 N N . ARG A 1 115 ? 11.902 -12.731 -24.112 1.00 52.66 115 ARG A N 1
ATOM 918 C CA . ARG A 1 115 ? 12.953 -13.249 -23.236 1.00 52.66 115 ARG A CA 1
ATOM 919 C C . ARG A 1 115 ? 13.663 -12.040 -22.645 1.00 52.66 115 ARG A C 1
ATOM 921 O O . ARG A 1 115 ? 14.175 -11.211 -23.401 1.00 52.66 115 ARG A O 1
ATOM 928 N N . ALA A 1 116 ? 13.686 -11.944 -21.317 1.00 54.53 116 ALA A N 1
ATOM 929 C CA . ALA A 1 116 ? 14.474 -10.932 -20.637 1.00 54.53 116 ALA A CA 1
ATOM 930 C C . ALA A 1 116 ? 15.895 -10.984 -21.207 1.00 54.53 116 ALA A C 1
ATOM 932 O O . ALA A 1 116 ? 16.526 -12.047 -21.252 1.00 54.53 116 ALA A O 1
ATOM 933 N N . ARG A 1 117 ? 16.378 -9.848 -21.715 1.00 51.28 117 ARG A N 1
ATOM 934 C CA . ARG A 1 117 ? 17.751 -9.744 -22.197 1.00 51.28 117 ARG A CA 1
ATOM 935 C C . ARG A 1 117 ? 18.645 -9.844 -20.971 1.00 51.28 117 ARG A C 1
ATOM 937 O O . ARG A 1 117 ? 18.818 -8.863 -20.260 1.00 51.28 117 ARG A O 1
ATOM 944 N N . SER A 1 118 ? 19.173 -11.036 -20.699 1.00 56.25 118 SER A N 1
ATOM 945 C CA . SER A 1 118 ? 20.245 -11.167 -19.720 1.00 56.25 118 SER A CA 1
ATOM 946 C C . SER A 1 118 ? 21.425 -10.330 -20.225 1.00 56.25 118 SER A C 1
ATOM 948 O O . SER A 1 118 ? 21.860 -10.539 -21.362 1.00 56.25 118 SER A O 1
ATOM 950 N N . PRO A 1 119 ? 21.972 -9.408 -19.418 1.00 51.81 119 PRO A N 1
ATOM 951 C CA . PRO A 1 119 ? 23.165 -8.644 -19.778 1.00 51.81 119 PRO A CA 1
ATOM 952 C C . PRO A 1 119 ? 24.420 -9.508 -19.928 1.00 51.81 119 PRO A C 1
ATOM 954 O O . PRO A 1 119 ? 25.485 -8.988 -20.256 1.00 51.81 119 PRO A O 1
ATOM 957 N N . ARG A 1 120 ? 24.318 -10.821 -19.674 1.00 54.34 120 ARG A N 1
ATOM 958 C CA . ARG A 1 120 ? 25.401 -11.791 -19.781 1.00 54.34 120 ARG A CA 1
ATOM 959 C C . ARG A 1 120 ? 25.862 -11.905 -21.234 1.00 54.34 120 ARG A C 1
ATOM 961 O O . ARG A 1 120 ? 25.486 -12.819 -21.961 1.00 54.34 120 ARG A O 1
ATOM 968 N N . LYS A 1 121 ? 26.713 -10.975 -21.657 1.00 46.00 121 LYS A N 1
ATOM 969 C CA . LYS A 1 121 ? 27.586 -11.147 -22.811 1.00 46.00 121 LYS A CA 1
ATOM 970 C C . LYS A 1 121 ? 28.677 -12.130 -22.375 1.00 46.00 121 LYS A C 1
ATOM 972 O O . LYS A 1 121 ? 29.464 -11.773 -21.501 1.00 46.00 121 LYS A O 1
ATOM 977 N N . PRO A 1 122 ? 28.751 -13.357 -22.918 1.00 39.78 122 PRO A N 1
ATOM 978 C CA . PRO A 1 122 ? 29.906 -14.203 -22.673 1.00 39.78 122 PRO A CA 1
ATOM 979 C C . PRO A 1 122 ? 31.099 -13.569 -23.399 1.00 39.78 122 PRO A C 1
ATOM 981 O O . PRO A 1 122 ? 31.256 -13.720 -24.608 1.00 39.78 122 PRO A O 1
ATOM 984 N N . GLN A 1 123 ? 31.930 -12.810 -22.683 1.00 40.62 123 GLN A N 1
ATOM 985 C CA . GLN A 1 123 ? 33.304 -12.582 -23.119 1.00 40.62 123 GLN A CA 1
ATOM 986 C C . GLN A 1 123 ? 34.051 -13.901 -22.910 1.00 40.62 123 GLN A C 1
ATOM 988 O O . GLN A 1 123 ? 34.618 -14.150 -21.851 1.00 40.62 123 GLN A O 1
ATOM 993 N N . PHE A 1 124 ? 34.021 -14.772 -23.919 1.00 34.25 124 PHE A N 1
ATOM 994 C CA . PHE A 1 124 ? 35.098 -15.738 -24.079 1.00 34.25 124 PHE A CA 1
ATOM 995 C C . PHE A 1 124 ? 36.361 -14.930 -24.375 1.00 34.25 124 PHE A C 1
ATOM 997 O O . PHE A 1 124 ? 36.540 -14.407 -25.474 1.00 34.25 124 PHE A O 1
ATOM 1004 N N . LEU A 1 125 ? 37.199 -14.780 -23.354 1.00 35.44 125 LEU A N 1
ATOM 1005 C CA . LEU A 1 125 ? 38.595 -14.418 -23.514 1.00 35.44 125 LEU A CA 1
ATOM 1006 C C . LEU A 1 125 ? 39.255 -15.596 -24.246 1.00 35.44 125 LEU A C 1
ATOM 1008 O O . LEU A 1 125 ? 39.521 -16.637 -23.650 1.00 35.44 125 LEU A O 1
ATOM 1012 N N 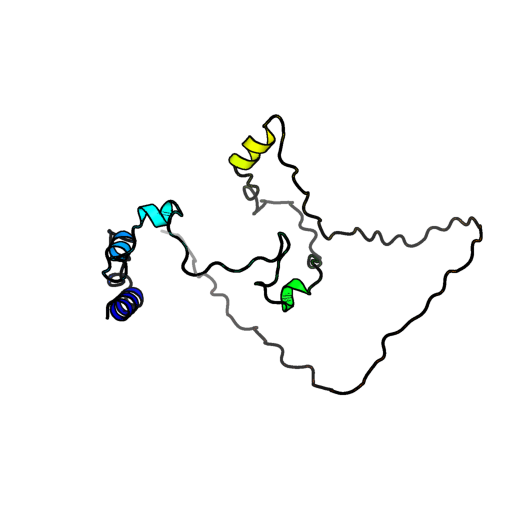. GLN A 1 126 ? 39.406 -15.481 -25.563 1.00 30.53 126 GLN A N 1
ATOM 1013 C CA . GLN A 1 126 ? 40.168 -16.436 -26.358 1.00 30.53 126 GLN A CA 1
ATOM 1014 C C . GLN A 1 126 ? 41.575 -15.874 -26.546 1.00 30.53 126 GLN A C 1
ATOM 1016 O O . GLN A 1 126 ? 41.858 -15.208 -27.539 1.00 30.53 126 GLN A O 1
ATOM 1021 N N . ASP A 1 127 ? 42.455 -16.154 -25.588 1.00 31.08 127 ASP A N 1
ATOM 1022 C CA . ASP A 1 127 ? 43.890 -16.012 -25.803 1.00 31.08 127 ASP A CA 1
ATOM 1023 C C . ASP A 1 127 ? 44.403 -17.228 -26.595 1.00 31.08 127 ASP A C 1
ATOM 1025 O O . ASP A 1 127 ? 44.548 -18.334 -26.081 1.00 31.08 127 ASP A O 1
ATOM 1029 N N . GLY A 1 128 ? 44.624 -17.000 -27.892 1.00 27.75 128 GLY A N 1
ATOM 1030 C CA . GLY A 1 128 ? 45.869 -17.345 -28.584 1.00 27.75 128 GLY A CA 1
ATOM 1031 C C . GLY A 1 128 ? 46.270 -18.815 -28.766 1.00 27.75 128 GLY A C 1
ATOM 1032 O O . GLY A 1 128 ? 47.238 -19.266 -28.162 1.00 27.75 128 GLY A O 1
ATOM 1033 N N . HIS A 1 129 ? 45.694 -19.484 -29.770 1.00 30.41 129 HIS A N 1
ATOM 1034 C CA . HIS A 1 129 ? 46.481 -20.342 -30.665 1.00 30.41 129 HIS A CA 1
ATOM 1035 C C . HIS A 1 129 ? 46.379 -19.781 -32.086 1.00 30.41 129 HIS A C 1
ATOM 1037 O O . HIS A 1 129 ? 45.292 -19.611 -32.632 1.00 30.41 129 HIS A O 1
ATOM 1043 N N . SER A 1 130 ? 47.532 -19.421 -32.637 1.00 24.16 130 SER A N 1
ATOM 1044 C CA . SER A 1 130 ? 47.729 -18.763 -33.922 1.00 24.16 130 SER A CA 1
ATOM 1045 C C . SER A 1 130 ? 47.457 -19.699 -35.100 1.00 24.16 130 SER A C 1
ATOM 1047 O O . SER A 1 130 ? 48.032 -20.781 -35.192 1.00 24.16 130 SER A O 1
ATOM 1049 N N . CYS A 1 131 ? 46.671 -19.229 -36.065 1.00 28.70 131 CYS A N 1
ATOM 1050 C CA . CYS A 1 131 ? 46.804 -19.632 -37.460 1.00 28.70 131 CYS A CA 1
ATOM 1051 C C . CYS A 1 131 ? 46.568 -18.409 -38.356 1.00 28.70 131 CYS A C 1
ATOM 1053 O O . CYS A 1 131 ? 45.484 -17.833 -38.416 1.00 28.70 131 CYS A O 1
ATOM 1055 N N . GLU A 1 132 ? 47.655 -17.971 -38.987 1.00 27.47 132 GLU A N 1
ATOM 1056 C CA . GLU A 1 132 ? 47.708 -16.872 -39.943 1.00 27.47 132 GLU A CA 1
ATOM 1057 C C . GLU A 1 132 ? 46.868 -17.199 -41.179 1.00 27.47 132 GLU A C 1
ATOM 1059 O O . GLU A 1 132 ? 47.050 -18.266 -41.759 1.00 27.47 132 GLU A O 1
ATOM 1064 N N . HIS A 1 133 ? 46.047 -16.256 -41.645 1.00 33.62 133 HIS A N 1
ATOM 1065 C CA . HIS A 1 133 ? 45.833 -16.018 -43.073 1.00 33.62 133 HIS A CA 1
ATOM 1066 C C . HIS A 1 133 ? 45.564 -14.529 -43.313 1.00 33.62 133 HIS A C 1
ATOM 1068 O O . HIS A 1 133 ? 44.706 -13.902 -42.697 1.00 33.62 133 HIS A O 1
ATOM 1074 N N . ASN A 1 134 ? 46.381 -13.979 -44.202 1.00 28.91 134 ASN A N 1
ATOM 1075 C CA . ASN A 1 134 ? 46.431 -12.595 -44.635 1.00 28.91 134 ASN A CA 1
ATOM 1076 C C . ASN A 1 134 ? 45.335 -12.314 -45.676 1.00 28.91 134 ASN A C 1
ATOM 1078 O O . ASN A 1 134 ? 45.256 -13.036 -46.667 1.00 28.91 134 ASN A O 1
ATOM 1082 N N . ALA A 1 135 ? 44.568 -11.235 -45.502 1.00 32.38 135 ALA A N 1
ATOM 1083 C CA . ALA A 1 135 ? 44.049 -10.432 -46.611 1.00 32.38 135 ALA A CA 1
ATOM 1084 C C . ALA A 1 135 ? 43.612 -9.039 -46.119 1.00 32.38 135 ALA A C 1
ATOM 1086 O O . ALA A 1 135 ? 42.667 -8.890 -45.350 1.00 32.38 135 ALA A O 1
ATOM 1087 N N . ASN A 1 136 ? 44.335 -8.031 -46.608 1.00 30.88 136 ASN A N 1
ATOM 1088 C CA . ASN A 1 136 ? 44.036 -6.599 -46.590 1.00 30.88 136 ASN A CA 1
ATOM 1089 C C . ASN A 1 136 ? 42.560 -6.251 -46.842 1.00 30.88 136 ASN A C 1
ATOM 1091 O O . ASN A 1 136 ? 42.027 -6.683 -47.853 1.00 30.88 136 ASN A O 1
ATOM 1095 N N . HIS A 1 137 ? 42.011 -5.305 -46.071 1.00 36.00 137 HIS A N 1
ATOM 1096 C CA . HIS A 1 137 ? 41.357 -4.091 -46.588 1.00 36.00 137 HIS A CA 1
ATOM 1097 C C . HIS A 1 137 ? 41.431 -2.976 -45.519 1.00 36.00 137 HIS A C 1
ATOM 1099 O O . HIS A 1 137 ? 41.310 -3.239 -44.327 1.00 36.00 137 HIS A O 1
ATOM 1105 N N . GLY A 1 138 ? 41.736 -1.753 -45.968 1.00 32.97 138 GLY A N 1
ATOM 1106 C CA . GLY A 1 138 ? 42.174 -0.601 -45.167 1.00 32.97 138 GLY A CA 1
ATOM 1107 C C . GLY A 1 138 ? 41.099 0.151 -44.355 1.00 32.97 138 GLY A C 1
ATOM 1108 O O . GLY A 1 138 ? 39.984 -0.337 -44.188 1.00 32.97 138 GLY A O 1
ATOM 1109 N N . PRO A 1 139 ? 41.445 1.340 -43.815 1.00 37.47 139 PRO A N 1
ATOM 1110 C CA . PRO A 1 139 ? 40.842 1.885 -42.601 1.00 37.47 139 PRO A CA 1
ATOM 1111 C C . PRO A 1 139 ? 39.692 2.863 -42.879 1.00 37.47 139 PRO A C 1
ATOM 1113 O O . PRO A 1 139 ? 39.726 3.610 -43.854 1.00 37.47 139 PRO A O 1
ATOM 1116 N N . LEU A 1 140 ? 38.732 2.951 -41.953 1.00 31.98 140 LEU A N 1
ATOM 1117 C CA . LEU A 1 140 ? 37.880 4.135 -41.814 1.00 31.98 140 LEU A CA 1
ATOM 1118 C C . LEU A 1 140 ? 38.102 4.783 -40.447 1.00 31.98 140 LEU A C 1
ATOM 1120 O O . LEU A 1 140 ? 37.536 4.405 -39.426 1.00 31.98 140 LEU A O 1
ATOM 1124 N N . SER A 1 141 ? 38.978 5.779 -40.480 1.00 33.69 141 SER A N 1
ATOM 1125 C CA . SER A 1 141 ? 39.078 6.898 -39.552 1.00 33.69 141 SER A CA 1
ATOM 1126 C C . SER A 1 141 ? 37.844 7.796 -39.635 1.00 33.69 141 SER A C 1
ATOM 1128 O O . SER A 1 141 ? 37.504 8.186 -40.742 1.00 33.69 141 SER A O 1
ATOM 1130 N N . HIS A 1 142 ? 37.270 8.194 -38.498 1.00 35.94 142 HIS A N 1
ATOM 1131 C CA . HIS A 1 142 ? 36.683 9.522 -38.212 1.00 35.94 142 HIS A CA 1
ATOM 1132 C C . HIS A 1 142 ? 36.495 9.589 -36.675 1.00 35.94 142 HIS A C 1
ATOM 1134 O O . HIS A 1 142 ? 35.644 8.896 -36.130 1.00 35.94 142 HIS A O 1
ATOM 1140 N N . LEU A 1 143 ? 37.488 10.076 -35.913 1.00 32.00 143 LEU A N 1
ATOM 1141 C CA . LEU A 1 143 ? 37.606 11.446 -35.358 1.00 32.00 143 LEU A CA 1
ATOM 1142 C C . LEU A 1 143 ? 36.331 11.900 -34.617 1.00 32.00 143 LEU A C 1
ATOM 1144 O O . LEU A 1 143 ? 35.297 12.077 -35.247 1.00 32.00 143 LEU A O 1
ATOM 1148 N N . LEU A 1 144 ? 36.344 11.875 -33.271 1.00 31.30 144 LEU A N 1
ATOM 1149 C CA . LEU A 1 144 ? 36.643 13.000 -32.345 1.00 31.30 144 LEU A CA 1
ATOM 1150 C C . LEU A 1 144 ? 35.577 14.114 -32.456 1.00 31.30 144 LEU A C 1
ATOM 1152 O O . LEU A 1 144 ? 35.257 14.550 -33.547 1.00 31.30 144 LEU A O 1
ATOM 1156 N N . THR A 1 145 ? 34.966 14.628 -31.391 1.00 27.95 145 THR A N 1
ATOM 1157 C CA . THR A 1 145 ? 35.569 15.219 -30.188 1.00 27.95 145 THR A CA 1
ATOM 1158 C C . THR A 1 145 ? 34.490 15.378 -29.111 1.00 27.95 145 THR A C 1
ATOM 1160 O O . THR A 1 145 ? 33.382 15.799 -29.440 1.00 27.95 145 THR A O 1
ATOM 1163 N N . ASN A 1 146 ? 34.818 15.230 -27.825 1.00 28.81 146 ASN A N 1
ATOM 1164 C CA . ASN A 1 146 ? 34.334 16.254 -26.902 1.00 28.81 146 ASN A CA 1
ATOM 1165 C C . ASN A 1 146 ? 35.354 16.560 -25.811 1.00 28.81 146 ASN A C 1
ATOM 1167 O O . ASN A 1 146 ? 36.008 15.683 -25.251 1.00 28.81 146 ASN A O 1
ATOM 1171 N N . THR A 1 147 ? 35.526 17.857 -25.644 1.00 30.83 147 THR A N 1
ATOM 1172 C CA . THR A 1 147 ? 36.574 18.575 -24.941 1.00 30.83 147 THR A CA 1
ATOM 1173 C C . THR A 1 147 ? 36.448 18.445 -23.430 1.00 30.83 147 THR A C 1
ATOM 1175 O O . THR A 1 147 ? 35.351 18.519 -22.881 1.00 30.83 147 THR A O 1
ATOM 1178 N N . ALA A 1 148 ? 37.593 18.291 -22.770 1.00 34.31 148 ALA A N 1
ATOM 1179 C CA . ALA A 1 148 ? 37.742 18.456 -21.333 1.00 34.31 148 ALA A CA 1
ATOM 1180 C C . ALA A 1 148 ? 37.587 19.934 -20.934 1.00 34.31 148 ALA A C 1
ATOM 1182 O O . ALA A 1 148 ? 38.119 20.805 -21.621 1.00 34.31 148 ALA A O 1
ATOM 1183 N N . ASP A 1 149 ? 36.949 20.186 -19.791 1.00 32.47 149 ASP A N 1
ATOM 1184 C CA . ASP A 1 149 ? 37.172 21.392 -18.990 1.00 32.47 149 ASP A CA 1
ATOM 1185 C C . ASP A 1 149 ? 37.552 20.956 -17.557 1.00 32.47 149 ASP A C 1
ATOM 1187 O O . ASP A 1 149 ? 36.803 20.188 -16.937 1.00 32.47 149 ASP A O 1
ATOM 1191 N N . PRO A 1 150 ? 38.743 21.333 -17.054 1.00 42.00 150 PRO A N 1
ATOM 1192 C CA . PRO A 1 150 ? 39.241 20.932 -15.751 1.00 42.00 150 PRO A CA 1
ATOM 1193 C C . PRO A 1 150 ? 38.902 21.987 -14.696 1.00 42.00 150 PRO A C 1
ATOM 1195 O O . PRO A 1 150 ? 39.417 23.096 -14.762 1.00 42.00 150 PRO A O 1
ATOM 1198 N N . SER A 1 151 ? 38.114 21.624 -13.679 1.00 29.92 151 SER A N 1
ATOM 1199 C CA . SER A 1 151 ? 38.235 22.105 -12.287 1.00 29.92 151 SER A CA 1
ATOM 1200 C C . SER A 1 151 ? 37.021 21.677 -11.464 1.00 29.92 151 SER A C 1
ATOM 1202 O O . SER A 1 151 ? 35.931 22.199 -11.650 1.00 29.92 151 SER A O 1
ATOM 1204 N N . ILE A 1 152 ? 37.225 20.744 -10.535 1.00 35.72 152 ILE A N 1
ATOM 1205 C CA . ILE A 1 152 ? 36.805 20.810 -9.123 1.00 35.72 152 ILE A CA 1
ATOM 1206 C C . ILE A 1 152 ? 37.273 19.494 -8.493 1.00 35.72 152 ILE A C 1
ATOM 1208 O O . ILE A 1 152 ? 36.708 18.421 -8.679 1.00 35.72 152 ILE A O 1
ATOM 1212 N N . THR A 1 153 ? 38.389 19.587 -7.783 1.00 39.16 153 THR A N 1
ATOM 1213 C CA . THR A 1 153 ? 38.897 18.550 -6.892 1.00 39.16 153 THR A CA 1
ATOM 1214 C C . THR A 1 153 ? 38.066 18.561 -5.615 1.00 39.16 153 THR A C 1
ATOM 1216 O O . THR A 1 153 ? 38.162 19.530 -4.861 1.00 39.16 153 THR A O 1
ATOM 1219 N N . LEU A 1 154 ? 37.308 17.504 -5.322 1.00 36.91 154 LEU A N 1
ATOM 1220 C CA . LEU A 1 154 ? 36.861 17.228 -3.957 1.00 36.91 154 LEU A CA 1
ATOM 1221 C C . LEU A 1 154 ? 37.012 15.744 -3.630 1.00 36.91 154 LEU A C 1
ATOM 1223 O O . LEU A 1 154 ? 36.889 14.872 -4.483 1.00 36.91 154 LEU A O 1
ATOM 1227 N N . ARG A 1 155 ? 37.430 15.542 -2.385 1.00 35.44 155 ARG A N 1
ATOM 1228 C CA . ARG A 1 155 ? 38.165 14.409 -1.840 1.00 35.44 155 ARG A CA 1
ATOM 1229 C C . ARG A 1 155 ? 37.305 13.151 -1.749 1.00 35.44 155 ARG A C 1
ATOM 1231 O O . ARG A 1 155 ? 36.112 13.214 -1.472 1.00 35.44 155 ARG A O 1
ATOM 1238 N N . VAL A 1 156 ? 37.976 12.030 -1.972 1.00 42.69 156 VAL A N 1
ATOM 1239 C CA . VAL A 1 156 ? 37.571 10.701 -1.513 1.00 42.69 156 VAL A CA 1
ATOM 1240 C C . VAL A 1 156 ? 37.630 10.710 0.022 1.00 42.69 156 VAL A C 1
ATOM 1242 O O . VAL A 1 156 ? 38.379 11.510 0.576 1.00 42.69 156 VAL A O 1
ATOM 1245 N N . ASP A 1 157 ? 36.864 9.827 0.658 1.00 38.59 157 ASP A N 1
ATOM 1246 C CA . ASP A 1 157 ? 36.818 9.533 2.102 1.00 38.59 157 ASP A CA 1
ATOM 1247 C C . ASP A 1 157 ? 35.608 10.123 2.840 1.00 38.59 157 ASP A C 1
ATOM 1249 O O . ASP A 1 157 ? 35.660 11.197 3.423 1.00 38.59 157 ASP A O 1
ATOM 1253 N N . ASP A 1 158 ? 34.513 9.359 2.816 1.00 32.62 158 ASP A N 1
ATOM 1254 C CA . ASP A 1 158 ? 33.775 8.994 4.031 1.00 32.62 158 ASP A CA 1
ATOM 1255 C C . ASP A 1 158 ? 33.005 7.696 3.740 1.00 32.62 158 ASP A C 1
ATOM 1257 O O . ASP A 1 158 ? 31.860 7.674 3.282 1.00 32.62 158 ASP A O 1
ATOM 1261 N N . ALA A 1 159 ? 33.705 6.577 3.927 1.00 43.59 159 ALA A N 1
ATOM 1262 C CA . ALA A 1 159 ? 33.102 5.256 3.948 1.00 43.59 159 ALA A CA 1
ATOM 1263 C C . ALA A 1 159 ? 32.308 5.096 5.253 1.00 43.59 159 ALA A C 1
ATOM 1265 O O . ALA A 1 159 ? 32.840 5.286 6.345 1.00 43.59 159 ALA A O 1
ATOM 1266 N N . MET A 1 160 ? 31.035 4.722 5.140 1.00 36.50 160 MET A N 1
ATOM 1267 C CA . MET A 1 160 ? 30.220 4.318 6.281 1.00 36.50 160 MET A CA 1
ATOM 1268 C C . MET A 1 160 ? 30.686 2.926 6.734 1.00 36.50 160 MET A C 1
ATOM 1270 O O . MET A 1 160 ? 30.312 1.915 6.142 1.00 36.50 160 MET A O 1
ATOM 1274 N N . ASP A 1 161 ? 31.542 2.875 7.752 1.00 40.28 161 ASP A N 1
ATOM 1275 C CA . ASP A 1 161 ? 31.931 1.636 8.424 1.00 40.28 161 ASP A CA 1
ATOM 1276 C C . ASP A 1 161 ? 30.736 1.110 9.236 1.00 40.28 161 ASP A C 1
ATOM 1278 O O . ASP A 1 161 ? 30.336 1.688 10.247 1.00 40.28 161 ASP A O 1
ATOM 1282 N N . THR A 1 162 ? 30.116 0.028 8.763 1.00 44.75 162 THR A N 1
ATOM 1283 C CA . THR A 1 162 ? 29.078 -0.705 9.500 1.00 44.75 162 THR A CA 1
ATOM 1284 C C . THR A 1 162 ? 29.618 -2.029 10.029 1.00 44.75 162 THR A C 1
ATOM 1286 O O . THR A 1 162 ? 28.945 -3.058 9.956 1.00 44.75 162 THR A O 1
ATOM 1289 N N . SER A 1 163 ? 30.839 -2.041 10.560 1.00 38.28 163 SER A N 1
ATOM 1290 C CA . SER A 1 163 ? 31.315 -3.144 11.385 1.00 38.28 163 SER A CA 1
ATOM 1291 C C . SER A 1 163 ? 31.056 -2.835 12.861 1.00 38.28 163 SER A C 1
ATOM 1293 O O . SER A 1 163 ? 31.845 -2.190 13.534 1.00 38.28 163 SER A O 1
ATOM 1295 N N . THR A 1 164 ? 29.896 -3.255 13.373 1.00 41.00 164 THR A N 1
ATOM 1296 C CA . THR A 1 164 ? 29.697 -3.762 14.750 1.00 41.00 164 THR A CA 1
ATOM 1297 C C . THR A 1 164 ? 28.214 -4.076 14.941 1.00 41.00 164 THR A C 1
ATOM 1299 O O . THR A 1 164 ? 27.388 -3.212 15.226 1.00 41.00 164 THR A O 1
ATOM 1302 N N . THR A 1 165 ? 27.860 -5.350 14.828 1.00 40.91 165 THR A N 1
ATOM 1303 C CA . THR A 1 165 ? 26.681 -5.897 15.507 1.00 40.91 165 THR A CA 1
ATOM 1304 C C . THR A 1 165 ? 27.077 -7.272 16.041 1.00 40.91 165 THR A C 1
ATOM 1306 O O . THR A 1 165 ? 27.426 -8.147 15.247 1.00 40.91 165 THR A O 1
ATOM 1309 N N . PRO A 1 166 ? 27.116 -7.486 17.368 1.00 36.03 166 PRO A N 1
ATOM 1310 C CA . PRO A 1 166 ? 27.492 -8.777 17.919 1.00 36.03 166 PRO A CA 1
ATOM 1311 C C . PRO A 1 166 ? 26.363 -9.790 17.702 1.00 36.03 166 PRO A C 1
ATOM 1313 O O . PRO A 1 166 ? 25.201 -9.554 18.032 1.00 36.03 166 PRO A O 1
ATOM 1316 N N . ARG A 1 167 ? 26.740 -10.941 17.145 1.00 37.25 167 ARG A N 1
ATOM 1317 C CA . ARG A 1 167 ? 25.910 -12.135 16.980 1.00 37.25 167 ARG A CA 1
ATOM 1318 C C . ARG A 1 167 ? 25.575 -12.690 18.368 1.00 37.25 167 ARG A C 1
ATOM 1320 O O . ARG A 1 167 ? 26.471 -13.141 19.075 1.00 37.25 167 ARG A O 1
ATOM 1327 N N . ALA A 1 168 ? 24.304 -12.659 18.762 1.00 35.41 168 ALA A N 1
ATOM 1328 C CA . ALA A 1 168 ? 23.841 -13.368 19.949 1.00 35.41 168 ALA A CA 1
ATOM 1329 C C . ALA A 1 168 ? 23.943 -14.878 19.683 1.00 35.41 168 ALA A C 1
ATOM 1331 O O . ALA A 1 168 ? 23.194 -15.424 18.875 1.00 35.41 168 ALA A O 1
ATOM 1332 N N . SER A 1 169 ? 24.913 -15.542 20.310 1.00 41.84 169 SER A N 1
ATOM 1333 C CA . SER A 1 169 ? 24.995 -16.999 20.336 1.00 41.84 169 SER A CA 1
ATOM 1334 C C . SER A 1 169 ? 23.971 -17.555 21.320 1.00 41.84 169 SER A C 1
ATOM 1336 O O . SER A 1 169 ? 23.933 -17.162 22.487 1.00 41.84 169 SER A O 1
ATOM 1338 N N . GLU A 1 170 ? 23.163 -18.484 20.823 1.00 36.78 170 GLU A N 1
ATOM 1339 C CA . GLU A 1 170 ? 22.250 -19.333 21.575 1.00 36.78 170 GLU A CA 1
ATOM 1340 C C . GLU A 1 170 ? 22.992 -20.077 22.694 1.00 36.78 170 GLU A C 1
ATOM 1342 O O . GLU A 1 170 ? 23.968 -20.784 22.448 1.00 36.78 170 GLU A O 1
ATOM 1347 N N . SER A 1 171 ? 22.501 -19.955 23.928 1.00 38.38 171 SER A N 1
ATOM 1348 C CA . SER A 1 171 ? 22.821 -20.895 25.001 1.00 38.38 171 SER A CA 1
ATOM 1349 C C . SER A 1 171 ? 21.646 -21.850 25.145 1.00 38.38 171 SER A C 1
ATOM 1351 O O . SER A 1 171 ? 20.595 -21.498 25.683 1.00 38.38 171 SER A O 1
ATOM 1353 N N . ARG A 1 172 ? 21.812 -23.063 24.622 1.00 39.03 172 ARG A N 1
ATOM 1354 C CA . ARG A 1 172 ? 20.917 -24.184 24.900 1.00 39.03 172 ARG A CA 1
ATOM 1355 C C . ARG A 1 172 ? 21.763 -25.438 25.088 1.00 39.03 172 ARG A C 1
ATOM 1357 O O . ARG A 1 172 ? 21.960 -26.224 24.171 1.00 39.03 172 ARG A O 1
ATOM 1364 N N . ALA A 1 173 ? 22.297 -25.596 26.296 1.00 40.50 173 ALA A N 1
ATOM 1365 C CA . ALA A 1 173 ? 22.874 -26.853 26.747 1.00 40.50 173 ALA A CA 1
ATOM 1366 C C . ALA A 1 173 ? 21.791 -27.645 27.489 1.00 40.50 173 ALA A C 1
ATOM 1368 O O . ALA A 1 173 ? 21.429 -27.319 28.617 1.00 40.50 173 ALA A O 1
ATOM 1369 N N . ASN A 1 174 ? 21.273 -28.685 26.836 1.00 39.22 174 ASN A N 1
ATOM 1370 C CA . ASN A 1 174 ? 20.667 -29.813 27.531 1.00 39.22 174 ASN A CA 1
ATOM 1371 C C . ASN A 1 174 ? 21.800 -30.676 28.104 1.00 39.22 174 ASN A C 1
ATOM 1373 O O . ASN A 1 174 ? 22.703 -31.084 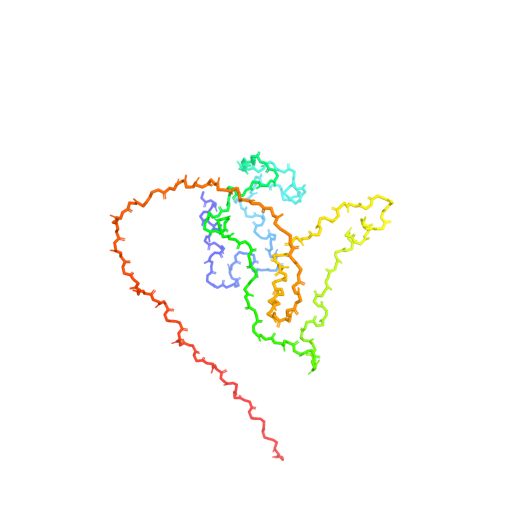27.369 1.00 39.22 174 ASN A O 1
ATOM 1377 N N . HIS A 1 175 ? 21.712 -31.022 29.385 1.00 41.97 175 HIS A N 1
ATOM 1378 C CA . HIS A 1 175 ? 22.345 -32.228 29.905 1.00 41.97 175 HIS A CA 1
ATOM 1379 C C . HIS A 1 175 ? 21.308 -33.029 30.693 1.00 41.97 175 HIS A C 1
ATOM 1381 O O . HIS A 1 175 ? 20.731 -32.546 31.663 1.00 41.97 175 HIS A O 1
ATOM 1387 N N . LEU A 1 176 ? 21.045 -34.233 30.187 1.00 45.59 176 LEU A N 1
ATOM 1388 C CA . LEU A 1 176 ? 20.347 -35.322 30.859 1.00 45.59 176 LEU A CA 1
ATOM 1389 C C . LEU A 1 176 ? 21.194 -35.828 32.037 1.00 45.59 176 LEU A C 1
ATOM 1391 O O . LEU A 1 176 ? 22.406 -35.958 31.873 1.00 45.59 176 LEU A O 1
ATOM 1395 N N . LEU A 1 177 ? 20.560 -36.213 33.150 1.00 43.31 177 LEU A N 1
ATOM 1396 C CA . LEU A 1 177 ? 20.500 -37.601 33.655 1.00 43.31 177 LEU A CA 1
ATOM 1397 C C . LEU A 1 177 ? 19.971 -37.661 35.103 1.00 43.31 177 LEU A C 1
ATOM 1399 O O . LEU A 1 177 ? 20.426 -36.900 35.952 1.00 43.31 177 LEU A O 1
ATOM 1403 N N . SER A 1 178 ? 19.102 -38.663 35.312 1.00 43.38 178 SER A N 1
ATOM 1404 C CA . SER A 1 178 ? 18.582 -39.266 36.559 1.00 43.38 178 SER A CA 1
ATOM 1405 C C . SER A 1 178 ? 17.648 -38.455 37.454 1.00 43.38 178 SER A C 1
ATOM 1407 O O . SER A 1 178 ? 18.115 -37.552 38.175 1.00 43.38 178 SER A O 1
#

Radius of gyration: 30.33 Å; chains: 1; bounding box: 65×61×83 Å

Foldseek 3Di:
DQVVVLVVQCPDPDLVSHQQSDPCRCVSVCPRPVNVVPDVVCVVVVNDDDPDDDDAPDPPDPPPPDPVVVVDDPADDDDPDPPDPPDPDPCVVVDDDDVVQVVLCPDPDRPPPPDPPHPPDPPPPDPDDDDDDDDDDDDDDDDDDDDDDDDDDDDDDDDDDPPDDDDDDDDDDDDDDD

Sequence (178 aa):
MEARDLIKRLLKRHVETRLGAGPEDAEEIKQHPFFRHLNWDLVFARQLEPPFKPEMKSEEDASLFDTRFTKMTPVDSPCDSTFSLTGDNPFAGFTYVAPSVLEAMNEPDPPQVTRARSPRKPQFLQDGHSCEHNANHGPLSHLLTNTADPSITLRVDDAMDTSTTPRASESRANHLLS

Organism: Parelaphostrongylus tenuis (NCBI:txid148309)

InterPro domains:
  IPR000961 AGC-kinase, C-terminal [PS51285] (36-106)
  IPR000961 AGC-kinase, C-terminal [SM00133] (36-98)
  IPR011009 Protein kinase-like domain superfamily [SSF56112] (2-116)
  IPR017892 Protein kinase, C-terminal [PF00433] (57-96)

pLDDT: mean 71.51, std 26.98, range [24.16, 98.25]